Protein AF-A0A650CD64-F1 (afdb_monomer)

Mean predicted aligned error: 5.99 Å

Nearest PDB structures (foldseek):
  2jz0-assembly1_B  TM=9.493E-01  e=2.342E-07  Drosophila melanogaster
  2jz1-assembly1_B  TM=9.788E-01  e=7.753E-07  Drosophila melanogaster
  1zv1-assembly1_B  TM=1.003E+00  e=1.283E-06  Drosophila melanogaster
  2dzl-assembly1_A  TM=7.567E-01  e=2.858E+00  Homo sapiens
  1m8l-assembly1_A  TM=3.698E-01  e=9.462E+00  unclassified

Solvent-accessible surface area (backbone atoms only — not comparable to full-atom values): 4164 Å² total; per-residue (Å²): 135,81,81,82,78,80,73,77,50,74,64,54,58,51,50,52,52,28,49,52,50,31,60,75,71,68,52,61,78,89,49,47,69,56,37,46,52,46,26,56,77,37,74,70,32,66,66,57,28,48,52,54,51,54,51,50,53,49,54,52,52,50,50,35,62,77,67,64,74,118

InterPro domains:
  IPR014932 Doublesex dimerisation [PF08828] (10-57)
  IPR014932 Doublesex dimerisation [SM01143] (9-70)

Structure (mmCIF, N/CA/C/O backbone):
data_AF-A0A650CD64-F1
#
_entry.id   AF-A0A650CD64-F1
#
loop_
_atom_site.group_PDB
_atom_site.id
_atom_site.type_symbol
_atom_site.label_atom_id
_atom_site.label_alt_id
_atom_site.label_comp_id
_atom_site.label_asym_id
_atom_site.label_entity_id
_atom_site.label_seq_id
_atom_site.pdbx_PDB_ins_code
_atom_site.Cartn_x
_atom_site.Cartn_y
_atom_site.Cartn_z
_atom_site.occupancy
_atom_site.B_iso_or_equiv
_atom_site.auth_seq_id
_atom_site.auth_comp_id
_atom_site.auth_asym_id
_atom_site.auth_atom_id
_atom_site.pdbx_PDB_model_num
ATOM 1 N N . HIS A 1 1 ? 41.033 -5.613 -14.779 1.00 43.53 1 HIS A N 1
ATOM 2 C CA . HIS A 1 1 ? 39.810 -5.848 -13.991 1.00 43.53 1 HIS A CA 1
ATOM 3 C C . HIS A 1 1 ? 38.771 -4.806 -14.378 1.00 43.53 1 HIS A C 1
ATOM 5 O O . HIS A 1 1 ? 38.969 -3.653 -14.015 1.00 43.53 1 HIS A O 1
ATOM 11 N N . PRO A 1 2 ? 37.734 -5.131 -15.168 1.00 51.88 2 PRO A N 1
ATOM 12 C CA . PRO A 1 2 ? 36.608 -4.225 -15.315 1.00 51.88 2 PRO A CA 1
ATOM 13 C C . PRO A 1 2 ? 35.698 -4.399 -14.096 1.00 51.88 2 PRO A C 1
ATOM 15 O O . PRO A 1 2 ? 35.399 -5.518 -13.681 1.00 51.88 2 PRO A O 1
ATOM 18 N N . ASN A 1 3 ? 35.334 -3.277 -13.488 1.00 50.50 3 ASN A N 1
ATOM 19 C CA . ASN A 1 3 ? 34.455 -3.200 -12.331 1.00 50.50 3 ASN A CA 1
ATOM 20 C C . ASN A 1 3 ? 33.115 -3.874 -12.654 1.00 50.50 3 ASN A C 1
ATOM 22 O O . ASN A 1 3 ? 32.460 -3.505 -13.629 1.00 50.50 3 ASN A O 1
ATOM 26 N N . GLY A 1 4 ? 32.733 -4.868 -11.850 1.00 55.38 4 GLY A N 1
ATOM 27 C CA . GLY A 1 4 ? 31.448 -5.546 -11.959 1.00 55.38 4 GLY A CA 1
ATOM 28 C C . GLY A 1 4 ? 30.324 -4.562 -11.673 1.00 55.38 4 GLY A C 1
ATOM 29 O O . GLY A 1 4 ? 30.047 -4.251 -10.518 1.00 55.38 4 GLY A O 1
ATOM 30 N N . VAL A 1 5 ? 29.705 -4.045 -12.731 1.00 58.31 5 VAL A N 1
ATOM 31 C CA 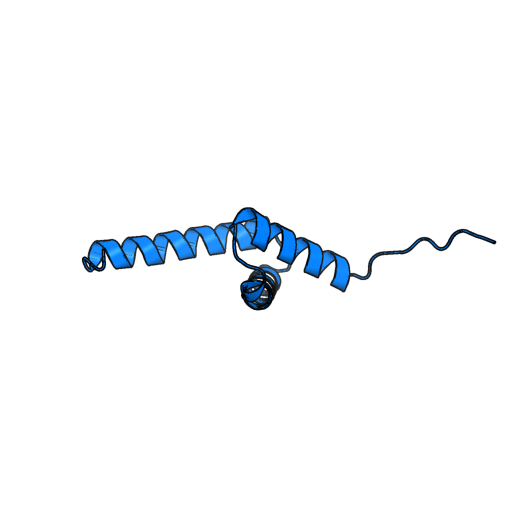. VAL A 1 5 ? 28.442 -3.317 -12.640 1.00 58.31 5 VAL A CA 1
ATOM 32 C C . VAL A 1 5 ? 27.421 -4.305 -12.080 1.00 58.31 5 VAL A C 1
ATOM 34 O O . VAL A 1 5 ? 27.015 -5.236 -12.773 1.00 58.31 5 VAL A O 1
ATOM 37 N N . ASN A 1 6 ? 27.069 -4.151 -10.804 1.00 67.69 6 ASN A N 1
ATOM 38 C CA . ASN A 1 6 ? 25.990 -4.909 -10.186 1.00 67.69 6 ASN A CA 1
ATOM 39 C C . ASN A 1 6 ? 24.676 -4.368 -10.758 1.00 67.69 6 ASN A C 1
ATOM 41 O O . ASN A 1 6 ? 24.198 -3.320 -10.328 1.00 67.69 6 ASN A O 1
ATOM 45 N N . ILE A 1 7 ? 24.172 -5.013 -11.809 1.00 70.25 7 ILE A N 1
ATOM 46 C CA . ILE A 1 7 ? 22.857 -4.716 -12.376 1.00 70.25 7 ILE A CA 1
ATOM 47 C C . ILE A 1 7 ? 21.837 -5.335 -11.415 1.00 70.25 7 ILE A C 1
ATOM 49 O O . ILE A 1 7 ? 21.827 -6.564 -11.303 1.00 70.25 7 ILE A O 1
ATOM 53 N N . PRO A 1 8 ? 20.998 -4.533 -10.730 1.00 71.81 8 PRO A N 1
ATOM 54 C CA . PRO A 1 8 ? 19.973 -5.071 -9.847 1.00 71.81 8 PRO A CA 1
ATOM 55 C C . PRO A 1 8 ? 19.072 -6.020 -10.631 1.00 71.81 8 PRO A C 1
ATOM 57 O O . PRO A 1 8 ? 18.632 -5.694 -11.741 1.00 71.81 8 PRO A O 1
ATOM 60 N N . LEU A 1 9 ? 18.799 -7.199 -10.075 1.00 81.88 9 LEU A N 1
ATOM 61 C CA . LEU A 1 9 ? 17.843 -8.107 -10.692 1.00 81.88 9 LEU A CA 1
ATOM 62 C C . LEU A 1 9 ? 16.455 -7.462 -10.622 1.00 81.88 9 LEU A C 1
ATOM 64 O O . LEU A 1 9 ? 16.132 -6.748 -9.674 1.00 81.88 9 LEU A O 1
ATOM 68 N N . ALA A 1 10 ? 15.592 -7.747 -11.601 1.00 81.69 10 ALA A N 1
ATOM 69 C CA . ALA A 1 10 ? 14.215 -7.238 -11.601 1.00 81.69 10 ALA A CA 1
ATOM 70 C C . ALA A 1 10 ? 13.455 -7.584 -10.301 1.00 81.69 10 ALA A C 1
ATOM 72 O O . ALA A 1 10 ? 12.566 -6.849 -9.878 1.00 81.69 10 ALA A O 1
ATOM 73 N N . GLN A 1 11 ? 13.837 -8.686 -9.647 1.00 86.00 11 GLN A N 1
ATOM 74 C CA . GLN A 1 11 ? 13.311 -9.092 -8.348 1.00 86.00 11 GLN A CA 1
ATOM 75 C C . GLN A 1 11 ? 13.748 -8.165 -7.204 1.00 86.00 11 GLN A C 1
ATOM 77 O O . GLN A 1 11 ? 12.925 -7.868 -6.341 1.00 86.00 11 GLN A O 1
ATOM 82 N N . ASP A 1 12 ? 14.991 -7.677 -7.208 1.00 89.62 12 ASP A N 1
ATOM 83 C CA . ASP A 1 12 ? 15.501 -6.770 -6.172 1.00 89.62 12 ASP A CA 1
ATOM 84 C C . ASP A 1 12 ? 14.769 -5.426 -6.243 1.00 89.62 12 ASP A C 1
ATOM 86 O O . ASP A 1 12 ? 14.252 -4.943 -5.240 1.00 89.62 12 ASP A O 1
ATOM 90 N N . VAL A 1 13 ? 14.600 -4.891 -7.458 1.00 90.50 13 VAL A N 1
ATOM 91 C CA . VAL A 1 13 ? 13.831 -3.660 -7.709 1.00 90.50 13 VAL A CA 1
ATOM 92 C C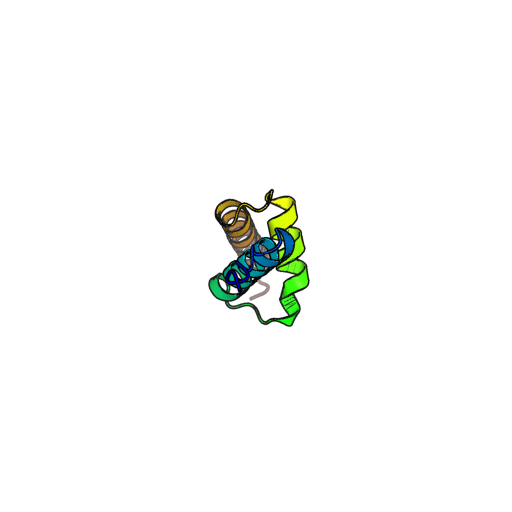 . VAL A 1 13 ? 12.378 -3.811 -7.243 1.00 90.50 13 VAL A C 1
ATOM 94 O O . VAL A 1 13 ? 11.813 -2.910 -6.623 1.00 90.50 13 VAL A O 1
ATOM 97 N N . PHE A 1 14 ? 11.764 -4.971 -7.486 1.00 94.50 14 PHE A N 1
ATOM 98 C CA . PHE A 1 14 ? 10.404 -5.242 -7.026 1.00 94.50 14 PHE A CA 1
ATOM 99 C C . PHE A 1 14 ? 10.302 -5.271 -5.492 1.00 94.50 14 PHE A C 1
ATOM 101 O O . PHE A 1 14 ? 9.363 -4.710 -4.923 1.00 94.50 14 PHE A O 1
ATOM 108 N N . LEU A 1 15 ? 11.267 -5.890 -4.807 1.00 95.44 15 LEU A N 1
ATOM 109 C CA . LEU A 1 15 ? 11.307 -5.919 -3.343 1.00 95.44 15 LEU A CA 1
ATOM 110 C C . LEU A 1 15 ? 11.568 -4.529 -2.746 1.00 95.44 15 LEU A C 1
ATOM 112 O O . LEU A 1 15 ? 10.933 -4.177 -1.753 1.00 95.44 15 LEU A O 1
ATOM 116 N N . GLU A 1 16 ? 12.400 -3.701 -3.381 1.00 95.69 16 GLU A N 1
ATOM 117 C CA . GLU A 1 16 ? 12.574 -2.294 -2.998 1.00 95.69 16 GLU A CA 1
ATOM 118 C C . GLU A 1 16 ? 11.260 -1.508 -3.104 1.00 95.69 16 GLU A C 1
ATOM 120 O O . GLU A 1 16 ? 10.934 -0.701 -2.232 1.00 95.69 16 GLU A O 1
ATOM 125 N N . HIS A 1 17 ? 10.461 -1.752 -4.145 1.00 96.75 17 HIS A N 1
ATOM 126 C CA . HIS A 1 17 ? 9.136 -1.146 -4.274 1.00 96.75 17 HIS A CA 1
ATOM 127 C C . HIS A 1 17 ? 8.158 -1.638 -3.193 1.00 96.75 17 HIS A C 1
ATOM 129 O O . HIS A 1 17 ? 7.407 -0.831 -2.641 1.00 96.75 17 HIS A O 1
ATOM 135 N N . CYS A 1 18 ? 8.209 -2.923 -2.823 1.00 97.69 18 CYS A N 1
ATOM 136 C CA . CYS A 1 18 ? 7.442 -3.454 -1.689 1.00 97.69 18 CYS A CA 1
ATOM 137 C C . CYS A 1 18 ? 7.843 -2.774 -0.372 1.00 97.69 18 CYS A C 1
ATOM 139 O O . CYS A 1 18 ? 6.981 -2.421 0.433 1.00 97.69 18 CYS A O 1
ATOM 141 N N . GLN A 1 19 ? 9.145 -2.558 -0.163 1.00 97.38 19 GLN A N 1
ATOM 142 C CA . GLN A 1 19 ? 9.664 -1.867 1.015 1.00 97.38 19 GLN A CA 1
ATOM 143 C C . GLN A 1 19 ? 9.211 -0.401 1.058 1.00 97.38 19 GLN A C 1
ATOM 145 O O . GLN A 1 19 ? 8.760 0.064 2.102 1.00 97.38 19 GLN A O 1
ATOM 150 N N . LYS A 1 20 ? 9.232 0.313 -0.075 1.00 97.31 20 LYS A N 1
ATOM 151 C CA . LYS A 1 20 ? 8.708 1.689 -0.161 1.00 97.31 20 LYS A CA 1
ATOM 152 C C . LYS A 1 20 ? 7.232 1.772 0.233 1.00 97.31 20 LYS A C 1
ATOM 154 O O . LYS A 1 20 ? 6.842 2.713 0.921 1.00 97.31 20 LYS A O 1
ATOM 159 N N . LEU A 1 21 ? 6.416 0.791 -0.164 1.00 97.56 21 LEU A N 1
ATOM 160 C CA . LEU A 1 21 ? 5.017 0.709 0.266 1.00 97.56 21 LEU A CA 1
ATOM 161 C C . LEU A 1 21 ? 4.896 0.447 1.775 1.00 97.56 21 LEU A C 1
ATOM 163 O O . LEU A 1 21 ? 4.146 1.157 2.443 1.00 97.56 21 LEU A O 1
ATOM 167 N N . LEU A 1 22 ? 5.656 -0.508 2.330 1.00 98.00 22 LEU A N 1
ATOM 168 C CA . LEU A 1 22 ? 5.690 -0.755 3.782 1.00 98.00 22 LEU A CA 1
ATOM 169 C C . LEU A 1 22 ? 5.987 0.529 4.561 1.00 98.00 22 LEU A C 1
ATOM 171 O O . LEU A 1 22 ? 5.259 0.869 5.494 1.00 98.00 22 LEU A O 1
ATOM 175 N N . GLU A 1 23 ? 7.033 1.251 4.159 1.00 98.00 23 GLU A N 1
ATOM 176 C CA . GLU A 1 23 ? 7.477 2.482 4.813 1.00 98.00 23 GLU A CA 1
ATOM 177 C C . GLU A 1 23 ? 6.445 3.608 4.671 1.00 98.00 23 GLU A C 1
ATOM 179 O O . GLU A 1 23 ? 6.128 4.270 5.665 1.00 98.00 23 GLU A O 1
ATOM 184 N N . LYS A 1 24 ? 5.856 3.785 3.476 1.00 97.56 24 LYS A N 1
ATOM 185 C CA . LYS A 1 24 ? 4.802 4.784 3.213 1.00 97.56 24 LYS A CA 1
ATOM 186 C C . LYS A 1 24 ? 3.621 4.621 4.169 1.00 97.56 24 LYS A C 1
ATOM 188 O O . LYS A 1 24 ? 3.161 5.604 4.747 1.00 97.56 24 LYS A O 1
ATOM 193 N N . PHE A 1 25 ? 3.164 3.386 4.368 1.00 97.94 25 PHE A N 1
ATOM 194 C CA . PHE A 1 25 ? 2.022 3.080 5.234 1.00 97.94 25 PHE A CA 1
ATOM 195 C C . PHE A 1 25 ? 2.409 2.750 6.681 1.00 97.94 25 PHE A C 1
ATOM 197 O O . PHE A 1 25 ? 1.531 2.490 7.503 1.00 97.94 25 PHE A O 1
AT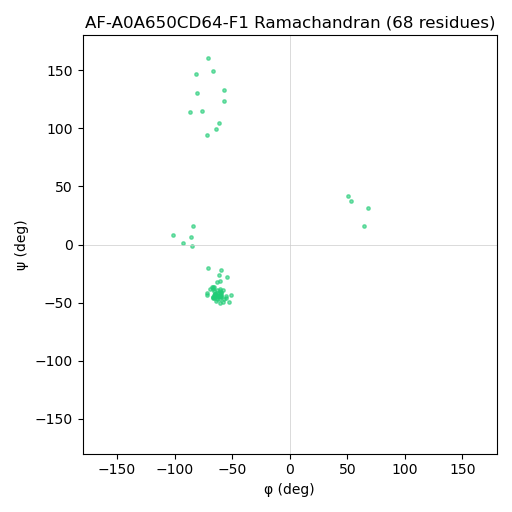OM 204 N N . ARG A 1 26 ? 3.707 2.801 7.012 1.00 97.81 26 ARG A N 1
ATOM 205 C CA . ARG A 1 26 ? 4.261 2.483 8.338 1.00 97.81 26 ARG A CA 1
ATOM 206 C C . ARG A 1 26 ? 3.838 1.102 8.846 1.00 97.81 26 ARG A C 1
ATOM 208 O O . ARG A 1 26 ? 3.582 0.923 10.037 1.00 97.81 26 ARG A O 1
ATOM 215 N N . TYR A 1 27 ? 3.759 0.130 7.941 1.00 97.62 27 TYR A N 1
ATOM 216 C CA . TYR A 1 27 ? 3.476 -1.253 8.301 1.00 97.62 27 TYR A CA 1
ATOM 217 C C . TYR A 1 27 ? 4.743 -1.969 8.779 1.00 97.62 27 TYR A C 1
ATOM 219 O O . TYR A 1 27 ? 5.839 -1.682 8.292 1.00 97.62 27 TYR A O 1
ATOM 227 N N . PRO A 1 28 ? 4.612 -2.912 9.725 1.00 97.62 28 PRO A N 1
ATOM 228 C CA . PRO A 1 28 ? 5.743 -3.693 10.194 1.00 97.62 28 PRO A CA 1
ATOM 229 C C . PRO A 1 28 ? 6.192 -4.692 9.111 1.00 97.62 28 PRO A C 1
ATOM 231 O O . PRO A 1 28 ? 5.442 -5.007 8.182 1.00 97.62 28 PRO A O 1
ATOM 234 N N . TRP A 1 29 ? 7.426 -5.188 9.213 1.00 96.81 29 TRP A N 1
ATOM 235 C CA . TRP A 1 29 ? 8.046 -6.022 8.174 1.00 96.81 29 TRP A CA 1
ATOM 236 C C . TRP A 1 29 ? 7.286 -7.335 7.927 1.00 96.81 29 TRP A C 1
ATOM 238 O O . TRP A 1 29 ? 7.314 -7.858 6.814 1.00 96.81 29 TRP A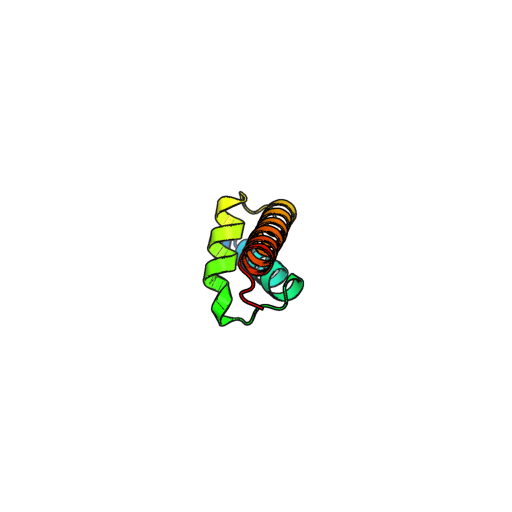 O 1
ATOM 248 N N . GLU A 1 30 ? 6.551 -7.841 8.920 1.00 97.88 30 GLU A N 1
ATOM 249 C CA . GLU A 1 30 ? 5.702 -9.031 8.821 1.00 97.88 30 GLU A CA 1
ATOM 250 C C . GLU A 1 30 ? 4.610 -8.882 7.746 1.00 97.88 30 GLU A C 1
ATOM 252 O O . GLU A 1 30 ? 4.116 -9.877 7.219 1.00 97.88 30 GLU A O 1
ATOM 257 N N . MET A 1 31 ? 4.260 -7.645 7.372 1.00 97.81 31 MET A N 1
ATOM 258 C CA . MET A 1 31 ? 3.285 -7.340 6.320 1.00 97.81 31 MET A CA 1
ATOM 259 C C . MET A 1 31 ? 3.901 -7.335 4.912 1.00 97.81 31 MET A C 1
ATOM 261 O O . MET A 1 31 ? 3.180 -7.130 3.933 1.00 97.81 31 MET A O 1
ATOM 265 N N . MET A 1 32 ? 5.212 -7.572 4.769 1.00 97.38 32 MET A N 1
ATOM 266 C CA . MET A 1 32 ? 5.898 -7.605 3.469 1.00 97.38 32 MET A CA 1
ATOM 267 C C . MET A 1 32 ? 5.209 -8.522 2.439 1.00 97.38 32 MET A C 1
ATOM 269 O O . MET A 1 32 ? 5.031 -8.076 1.303 1.00 97.38 32 MET A O 1
ATOM 273 N N . PRO A 1 33 ? 4.745 -9.745 2.782 1.00 97.75 33 PRO A N 1
ATOM 274 C CA . PRO A 1 33 ? 4.050 -10.599 1.818 1.00 97.75 33 PRO A CA 1
ATOM 275 C C . PRO A 1 33 ? 2.764 -9.969 1.267 1.00 97.75 33 PRO A C 1
ATOM 277 O O . PRO A 1 33 ? 2.413 -10.197 0.113 1.00 97.75 33 PRO A O 1
ATOM 280 N N . LEU A 1 34 ? 2.076 -9.141 2.060 1.00 98.00 34 LEU A N 1
ATOM 281 C CA . LEU A 1 34 ? 0.879 -8.432 1.610 1.00 98.00 34 LEU A CA 1
ATOM 282 C C . LEU A 1 34 ? 1.240 -7.312 0.634 1.00 98.00 34 LEU A C 1
ATOM 284 O O . LEU A 1 34 ? 0.606 -7.200 -0.412 1.00 98.00 34 LEU A O 1
ATOM 288 N N . MET A 1 35 ? 2.293 -6.538 0.924 1.00 98.06 35 MET A N 1
ATOM 289 C CA . MET A 1 35 ? 2.783 -5.513 -0.008 1.00 98.06 35 MET A CA 1
ATOM 290 C C . MET A 1 35 ? 3.226 -6.128 -1.334 1.00 98.06 35 MET A C 1
ATOM 292 O O . MET A 1 35 ? 2.926 -5.576 -2.388 1.00 98.06 35 MET A O 1
ATOM 296 N N . TYR A 1 36 ? 3.863 -7.301 -1.286 1.00 97.19 36 TYR A N 1
ATOM 297 C CA . TYR A 1 36 ? 4.252 -8.048 -2.478 1.00 97.19 36 TYR A CA 1
ATOM 298 C C . TYR A 1 36 ? 3.049 -8.381 -3.367 1.00 97.19 36 TYR A C 1
ATOM 300 O O . TYR A 1 36 ? 3.082 -8.120 -4.569 1.00 97.19 36 TYR A O 1
ATOM 308 N N . VAL A 1 37 ? 1.977 -8.938 -2.792 1.00 98.06 37 VAL A N 1
ATOM 309 C CA . VAL A 1 37 ? 0.772 -9.308 -3.553 1.00 98.06 37 VAL A CA 1
ATOM 310 C C . VAL A 1 37 ? 0.063 -8.070 -4.100 1.00 98.06 37 VAL A C 1
ATOM 312 O O . VAL A 1 37 ? -0.250 -8.034 -5.285 1.00 98.06 37 VAL A O 1
ATOM 315 N N . ILE A 1 38 ? -0.117 -7.029 -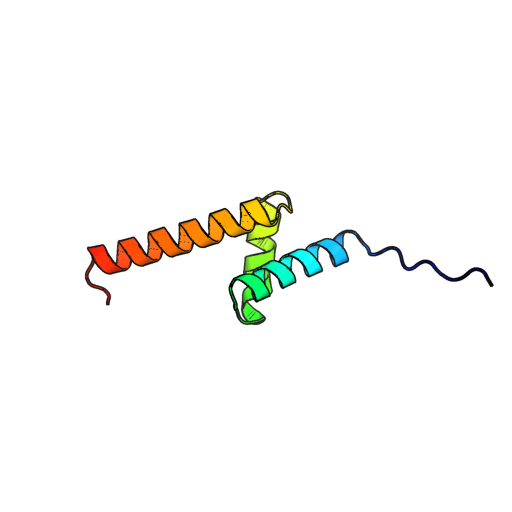3.282 1.00 98.25 38 ILE A N 1
ATOM 316 C CA . ILE A 1 38 ? -0.778 -5.787 -3.708 1.00 98.25 38 ILE A CA 1
ATOM 317 C C . ILE A 1 38 ? -0.011 -5.131 -4.859 1.00 98.25 38 ILE A C 1
ATOM 319 O O . ILE A 1 38 ? -0.610 -4.760 -5.868 1.00 98.25 3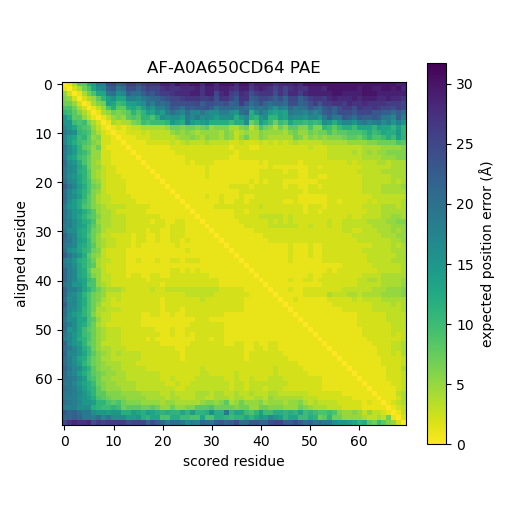8 ILE A O 1
ATOM 323 N N . LEU A 1 39 ? 1.314 -5.016 -4.737 1.00 97.88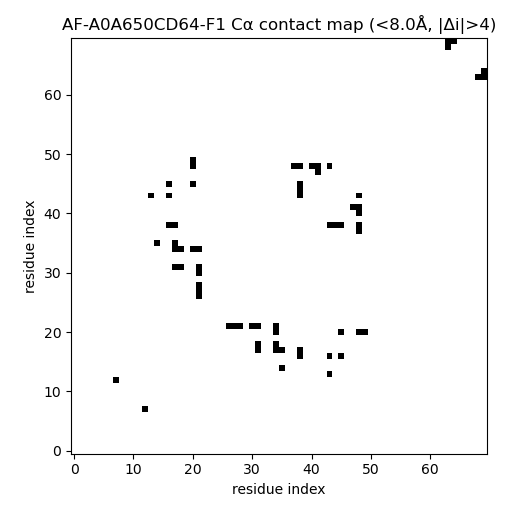 39 LEU A N 1
ATOM 324 C CA . LEU A 1 39 ? 2.150 -4.427 -5.778 1.00 97.88 39 LEU A CA 1
ATOM 325 C C . LEU A 1 39 ? 2.154 -5.281 -7.051 1.00 97.88 39 LEU A C 1
ATOM 327 O O . LEU A 1 39 ? 2.138 -4.743 -8.158 1.00 97.88 39 LEU A O 1
ATOM 331 N N . LYS A 1 40 ? 2.133 -6.612 -6.915 1.00 96.94 40 LYS A N 1
ATOM 332 C CA . LYS A 1 40 ? 2.045 -7.532 -8.055 1.00 96.94 40 LYS A CA 1
ATOM 333 C C . LYS A 1 40 ? 0.724 -7.345 -8.804 1.00 96.94 40 LYS A C 1
ATOM 335 O O . LYS A 1 40 ? 0.736 -7.228 -10.027 1.00 96.94 40 LYS A O 1
ATOM 340 N N . ASP A 1 41 ? -0.385 -7.251 -8.078 1.00 97.62 41 ASP A N 1
ATOM 341 C CA . ASP A 1 41 ? -1.725 -7.044 -8.641 1.00 97.62 41 ASP A CA 1
ATOM 342 C C . ASP A 1 41 ? -1.923 -5.629 -9.209 1.00 97.62 41 ASP A C 1
ATOM 344 O O . ASP A 1 41 ? -2.809 -5.397 -10.036 1.00 97.62 41 ASP A O 1
ATOM 348 N N . ALA A 1 42 ? -1.103 -4.670 -8.779 1.00 97.44 42 ALA A N 1
ATOM 349 C CA . ALA A 1 42 ? -1.015 -3.327 -9.346 1.00 97.44 42 ALA A CA 1
ATOM 350 C C . ALA A 1 42 ? -0.064 -3.246 -10.557 1.00 97.44 42 ALA A C 1
ATOM 352 O O . ALA A 1 42 ? 0.205 -2.158 -11.052 1.00 97.44 42 ALA A O 1
ATOM 353 N N . GLY A 1 43 ? 0.471 -4.371 -11.046 1.00 95.19 43 GLY A N 1
ATOM 354 C CA . GLY A 1 43 ? 1.384 -4.373 -12.193 1.00 95.19 43 GLY A CA 1
ATOM 355 C C . GLY A 1 43 ? 2.740 -3.727 -11.896 1.00 95.19 43 GLY A C 1
ATOM 356 O O . GLY A 1 43 ? 3.343 -3.144 -12.790 1.00 95.19 43 GLY A O 1
ATOM 357 N N . ALA A 1 44 ? 3.211 -3.832 -10.650 1.00 93.88 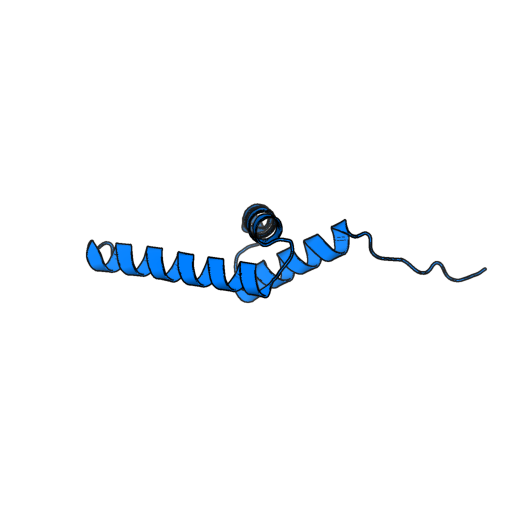44 ALA A N 1
ATOM 358 C CA . ALA A 1 44 ? 4.403 -3.161 -10.131 1.00 93.88 44 ALA A CA 1
ATOM 359 C C . ALA A 1 44 ? 4.325 -1.620 -10.088 1.00 93.88 44 ALA A C 1
ATOM 361 O O . ALA A 1 44 ? 5.348 -0.962 -9.901 1.00 93.88 44 ALA A O 1
ATOM 362 N N . ASP A 1 45 ? 3.126 -1.041 -10.202 1.00 96.25 45 ASP A N 1
ATOM 363 C CA . ASP A 1 45 ? 2.893 0.394 -10.036 1.00 96.25 45 ASP A CA 1
ATOM 364 C C . ASP A 1 45 ? 2.659 0.740 -8.553 1.00 96.25 45 ASP A C 1
ATOM 366 O O . ASP A 1 45 ? 1.670 0.329 -7.937 1.00 96.25 45 ASP A O 1
ATOM 370 N N . ILE A 1 46 ? 3.591 1.497 -7.966 1.00 96.56 46 ILE A N 1
ATOM 371 C CA . ILE A 1 46 ? 3.531 1.918 -6.558 1.00 96.56 46 ILE A CA 1
ATOM 372 C C . ILE A 1 46 ? 2.369 2.876 -6.298 1.00 96.56 46 ILE A C 1
ATOM 374 O O . ILE A 1 46 ? 1.780 2.826 -5.215 1.00 96.56 46 ILE A O 1
ATOM 378 N N . GLU A 1 47 ? 2.055 3.768 -7.235 1.00 97.62 47 GLU A N 1
ATOM 379 C CA . GLU A 1 47 ? 1.001 4.761 -7.029 1.00 97.62 47 GLU A CA 1
ATOM 380 C C . GLU A 1 47 ? -0.365 4.086 -7.063 1.00 97.62 47 GLU A C 1
ATOM 382 O O . GLU A 1 47 ? -1.191 4.312 -6.178 1.00 97.62 47 GLU A O 1
ATOM 387 N N . GLU A 1 48 ? -0.563 3.160 -8.000 1.00 98.31 48 GLU A N 1
ATOM 388 C CA . GLU A 1 48 ? -1.781 2.354 -8.048 1.00 98.31 48 GLU A CA 1
ATOM 389 C C . GLU A 1 48 ? -1.910 1.437 -6.821 1.00 98.31 48 GLU A C 1
ATOM 391 O O . GLU A 1 48 ? -2.982 1.359 -6.215 1.00 98.31 48 GLU A O 1
ATOM 396 N N . ALA A 1 49 ? -0.824 0.786 -6.392 1.00 98.44 49 ALA A N 1
ATOM 397 C CA . ALA A 1 49 ? -0.812 0.002 -5.156 1.00 98.44 49 ALA A CA 1
ATOM 398 C C . ALA A 1 49 ? -1.156 0.863 -3.929 1.00 98.44 49 ALA A C 1
ATOM 400 O O . ALA A 1 49 ? -1.939 0.448 -3.074 1.00 98.44 49 ALA A O 1
ATOM 401 N N . SER A 1 50 ? -0.612 2.080 -3.861 1.00 98.38 50 SER A N 1
ATOM 402 C CA . SER A 1 50 ? -0.891 3.024 -2.779 1.00 98.38 50 SER A CA 1
ATOM 403 C C . SER A 1 50 ? -2.357 3.444 -2.755 1.00 98.38 50 SER A C 1
ATOM 405 O O . SER A 1 50 ? -2.992 3.356 -1.707 1.00 98.38 50 SER A O 1
ATOM 407 N N . ARG A 1 51 ? -2.908 3.838 -3.910 1.00 98.56 51 ARG A N 1
ATOM 408 C CA . ARG A 1 51 ? -4.316 4.228 -4.053 1.00 98.56 51 ARG A CA 1
ATOM 409 C C . ARG A 1 51 ? -5.246 3.116 -3.568 1.00 98.56 51 ARG A C 1
ATOM 411 O O . ARG A 1 51 ? -6.172 3.377 -2.808 1.00 98.56 51 ARG A O 1
ATOM 418 N N . ARG A 1 52 ? -4.966 1.862 -3.942 1.00 98.38 52 ARG A N 1
ATOM 419 C CA . ARG A 1 52 ? -5.752 0.697 -3.499 1.00 98.38 52 ARG A CA 1
ATOM 420 C C . ARG A 1 52 ? -5.689 0.474 -1.986 1.00 98.38 52 ARG A C 1
ATOM 422 O O . ARG A 1 52 ? -6.703 0.117 -1.390 1.00 98.38 52 ARG A O 1
ATOM 429 N N . ILE A 1 53 ? -4.529 0.679 -1.356 1.00 98.31 53 ILE A N 1
ATOM 430 C CA . ILE A 1 53 ? -4.393 0.574 0.108 1.00 98.31 53 ILE A CA 1
ATOM 431 C C . ILE A 1 53 ? -5.195 1.681 0.802 1.00 98.31 53 ILE A C 1
ATOM 433 O O . ILE A 1 53 ? -5.920 1.396 1.753 1.00 98.31 53 ILE A O 1
ATOM 437 N N . GLU A 1 54 ? -5.102 2.922 0.323 1.00 98.50 54 GLU A N 1
ATOM 438 C CA . GLU A 1 54 ? -5.849 4.066 0.864 1.00 98.50 54 GLU A CA 1
ATOM 439 C C . GLU A 1 54 ? -7.367 3.855 0.751 1.00 98.50 54 GLU A C 1
ATOM 441 O O . GLU A 1 54 ? -8.098 4.054 1.724 1.00 98.50 54 GLU A O 1
ATOM 446 N N . GLU A 1 55 ? -7.843 3.363 -0.396 1.00 98.31 55 GLU A N 1
ATOM 447 C CA . GLU A 1 55 ? -9.245 2.981 -0.597 1.00 98.31 55 GLU A CA 1
ATOM 448 C C . GLU A 1 55 ? -9.673 1.860 0.354 1.00 98.31 55 GLU A C 1
ATOM 450 O O . GLU A 1 55 ? -10.722 1.957 0.990 1.00 98.31 55 GLU A O 1
ATOM 455 N N . GLY A 1 56 ? -8.841 0.830 0.524 1.00 97.94 56 GLY A N 1
ATOM 456 C CA . GLY A 1 56 ? -9.096 -0.249 1.478 1.00 97.94 56 GLY A CA 1
ATOM 457 C C . GLY A 1 56 ? -9.216 0.253 2.920 1.00 97.94 56 GLY A C 1
ATOM 458 O O . GLY A 1 56 ? -10.151 -0.120 3.631 1.00 97.94 56 GLY A O 1
ATOM 459 N N . GLN A 1 57 ? -8.320 1.147 3.349 1.00 97.81 57 GLN A N 1
ATOM 460 C CA . GLN A 1 57 ? -8.390 1.777 4.671 1.00 97.81 57 GLN A CA 1
ATOM 461 C C . GLN A 1 57 ? -9.659 2.620 4.829 1.00 97.81 57 GLN A C 1
ATOM 463 O O . GLN A 1 57 ? -10.298 2.571 5.880 1.00 97.81 57 GLN A O 1
ATOM 468 N N . HIS A 1 58 ? -10.044 3.377 3.798 1.00 97.88 58 HIS A N 1
ATOM 469 C CA . HIS A 1 58 ? -11.274 4.163 3.811 1.00 97.88 58 HIS A CA 1
ATOM 470 C C . HIS A 1 58 ? -12.508 3.276 3.995 1.00 97.88 58 HIS A C 1
ATOM 472 O O . HIS A 1 58 ? -13.287 3.518 4.915 1.00 97.88 58 HIS A O 1
ATOM 478 N N . VAL A 1 59 ? -12.637 2.217 3.190 1.00 97.94 59 VAL A N 1
ATOM 479 C CA . VAL A 1 59 ? -13.767 1.277 3.241 1.00 97.94 59 VAL A CA 1
ATOM 480 C C . VAL A 1 59 ? -13.869 0.596 4.606 1.00 97.94 59 VAL A C 1
ATOM 482 O O . VAL A 1 59 ? -14.952 0.538 5.186 1.00 97.94 59 VAL A O 1
ATOM 485 N N . VAL A 1 60 ? -12.749 0.119 5.162 1.00 96.88 60 VAL A N 1
ATOM 486 C CA . VAL A 1 60 ? -12.734 -0.516 6.492 1.00 96.88 60 VAL A CA 1
ATOM 487 C C . VAL A 1 60 ? -13.147 0.477 7.581 1.00 96.88 60 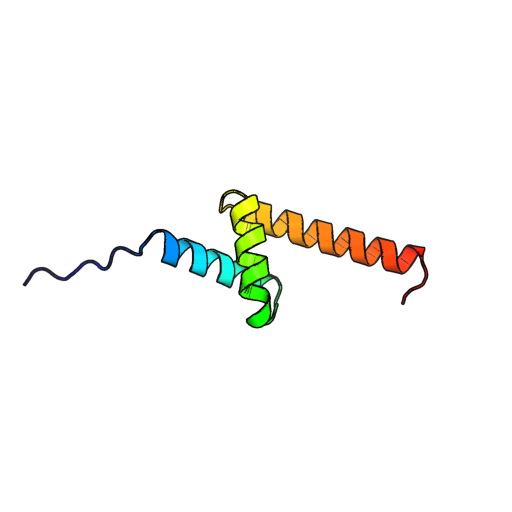VAL A C 1
ATOM 489 O O . VAL A 1 60 ? -13.973 0.154 8.434 1.00 96.88 60 VAL A O 1
ATOM 492 N N . ASN A 1 61 ? -12.619 1.702 7.542 1.00 95.62 61 ASN A N 1
ATOM 493 C CA . ASN A 1 61 ? -12.955 2.736 8.520 1.00 95.62 61 ASN A CA 1
ATOM 494 C C . ASN A 1 61 ? -14.422 3.174 8.425 1.00 95.62 61 ASN A C 1
ATOM 496 O O . ASN A 1 61 ? -15.069 3.401 9.449 1.00 95.62 61 ASN A O 1
ATOM 500 N N . GLU A 1 62 ? -14.950 3.310 7.209 1.00 96.69 62 GLU A N 1
ATOM 501 C CA . GLU A 1 62 ? -16.354 3.633 6.977 1.00 96.69 62 GLU A CA 1
ATOM 502 C C . GLU A 1 62 ? -17.261 2.523 7.512 1.00 96.69 62 GLU A C 1
ATOM 504 O O . GLU A 1 62 ? -18.194 2.807 8.266 1.00 96.69 62 GLU A O 1
ATOM 509 N N . TYR A 1 63 ? -16.939 1.263 7.211 1.00 96.44 63 TYR A N 1
ATOM 510 C CA . TYR A 1 63 ? -17.682 0.112 7.710 1.00 96.44 63 TYR A CA 1
ATOM 511 C C . TYR A 1 63 ? -17.735 0.085 9.244 1.00 96.44 63 TYR A C 1
ATOM 513 O O . TYR A 1 63 ? -18.819 -0.061 9.813 1.00 96.44 63 TYR A O 1
ATOM 521 N N . SER A 1 64 ? -16.602 0.296 9.922 1.00 96.31 64 SER A N 1
ATOM 522 C CA . SER A 1 64 ? -16.549 0.354 11.390 1.00 96.31 64 SER A CA 1
ATOM 523 C C . SER A 1 64 ? -17.433 1.462 11.963 1.00 96.31 64 SER A C 1
ATOM 525 O O . SER A 1 64 ? -18.193 1.216 12.901 1.00 96.31 64 SER A O 1
ATOM 527 N N . ARG A 1 65 ? -17.414 2.656 11.351 1.00 94.62 65 ARG A N 1
ATOM 528 C CA . ARG A 1 65 ? -18.263 3.786 11.764 1.00 94.62 65 ARG A CA 1
ATOM 529 C C . ARG A 1 65 ? -19.747 3.498 11.580 1.00 94.62 65 ARG A C 1
ATOM 531 O O . ARG A 1 65 ? -20.523 3.804 12.477 1.00 94.62 65 ARG A O 1
ATOM 538 N N . GLN A 1 66 ? -20.137 2.911 10.449 1.00 95.44 66 GLN A N 1
ATOM 539 C CA . GLN A 1 66 ? -21.537 2.572 10.170 1.00 95.44 66 GLN A CA 1
ATOM 540 C C . GLN A 1 66 ? -22.093 1.544 11.168 1.00 95.44 66 GLN A C 1
ATOM 542 O O . GLN A 1 66 ? -23.271 1.597 11.515 1.00 95.44 66 GLN A O 1
ATOM 547 N N . HIS A 1 67 ? -21.242 0.640 11.659 1.00 95.00 67 HIS A N 1
ATOM 548 C CA . HIS A 1 67 ? -21.631 -0.445 12.561 1.00 95.00 67 HIS A CA 1
ATOM 549 C C . HIS A 1 67 ? -21.291 -0.177 14.036 1.00 95.00 67 HIS A C 1
ATOM 551 O O . HIS A 1 67 ? -21.467 -1.067 14.864 1.00 95.00 67 HIS A O 1
ATOM 557 N N . ASN A 1 68 ? -20.840 1.038 14.378 1.00 90.88 68 ASN A N 1
ATOM 558 C CA . ASN A 1 68 ? -20.438 1.434 15.733 1.00 90.88 68 ASN A CA 1
ATOM 559 C C . ASN A 1 68 ? -19.435 0.456 16.383 1.00 90.88 68 ASN A C 1
ATOM 561 O O . ASN A 1 68 ? -19.555 0.134 17.562 1.00 90.88 68 ASN A O 1
ATOM 565 N N . LEU A 1 69 ? -18.448 -0.021 15.618 1.00 88.69 69 LEU A N 1
ATOM 566 C CA . LEU A 1 69 ? -17.388 -0.927 16.096 1.00 88.69 69 LEU A CA 1
ATOM 567 C C . LEU A 1 69 ? -16.220 -0.177 16.771 1.00 88.69 69 LEU A C 1
ATOM 569 O O . LEU A 1 69 ? -15.127 -0.730 16.898 1.00 88.69 69 LEU A O 1
ATOM 573 N N . ASN A 1 70 ? -16.443 1.088 17.140 1.00 68.00 70 ASN A N 1
ATOM 574 C CA . ASN A 1 70 ? -15.429 2.046 17.582 1.00 68.00 70 ASN A CA 1
ATOM 575 C C . ASN A 1 70 ? -15.337 2.109 19.106 1.00 68.00 70 ASN A C 1
ATOM 577 O O . ASN A 1 70 ? -16.412 2.197 19.743 1.00 68.00 70 ASN A O 1
#

Sequence (70 aa):
HPNGVNIPLAQDVFLEHCQKLLEKFRYPWEMMPLMYVILKDAGADIEEASRRIEEGQHVVNEYSRQHNLN

Foldseek 3Di:
DPDPPPDDDPVNVLLVLLVVLCVVVVPDPVCSVVSSVLCVVVVVDSVSSNVVVVVVVVVVVVVCVVVVVD

pLDDT: mean 91.37, std 13.08, range [43.53, 98.56]

Radius of gyration: 16.56 Å; Cα contacts (8 Å, |Δi|>4): 34; chains: 1; bounding box: 61×15×33 Å

Secondary structure (DSSP, 8-state):
---------HHHHHHHHHHHHHHHHT--GGGHHHHHHHHHHTTT-HHHHHHHHHHHHHHHHHHHHHTT--

Organism: Bactrocera dorsalis (NCBI:txid27457)